Protein AF-A0A2U3QSE9-F1 (afdb_monomer_lite)

Foldseek 3Di:
DVVVVCVVCVPDDDPDPVSVVVVVVVVVVVVVVVVVVCVPPVPDPPCPVVVVLVVVLVCLVVDPDPDLQSQLLVQLSVLDDSVVSSCPVVQWDWDDDDQQDTDIDGNDDDDDDPVNVVSSVVSNCVRVHPSD

Organism: Orientia tsutsugamushi (NCBI:txid784)

Structure (mmCIF, N/CA/C/O backbone):
data_AF-A0A2U3QSE9-F1
#
_entry.id   AF-A0A2U3QSE9-F1
#
loop_
_atom_site.group_PDB
_atom_site.id
_atom_site.type_symbol
_atom_site.label_atom_id
_atom_site.label_alt_id
_atom_site.label_comp_id
_atom_site.label_asym_id
_atom_site.label_entity_id
_atom_site.label_seq_id
_atom_site.pdbx_PDB_ins_code
_atom_site.Cartn_x
_atom_site.Cartn_y
_atom_site.Cartn_z
_atom_site.occupancy
_atom_site.B_iso_or_equiv
_atom_site.auth_seq_id
_atom_site.auth_comp_id
_atom_site.auth_asym_id
_atom_site.auth_atom_id
_atom_site.pdbx_PDB_model_num
ATOM 1 N N . MET A 1 1 ? -18.417 9.066 35.211 1.00 53.28 1 MET A N 1
ATOM 2 C CA . MET A 1 1 ? -19.844 9.380 35.471 1.00 53.28 1 MET A CA 1
ATOM 3 C C . MET A 1 1 ? -20.127 9.673 36.953 1.00 53.28 1 MET A C 1
ATOM 5 O O . MET A 1 1 ? -21.064 10.411 37.217 1.00 53.28 1 MET A O 1
ATOM 9 N N . LEU A 1 2 ? -19.292 9.206 37.899 1.00 49.50 2 LEU A N 1
ATOM 10 C CA . LEU A 1 2 ? -19.394 9.523 39.336 1.00 49.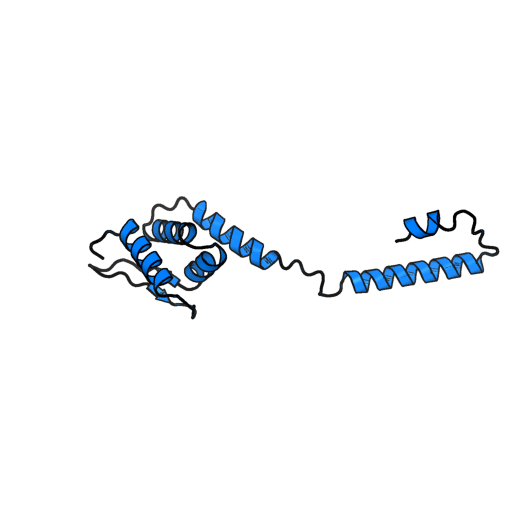50 2 LEU A CA 1
ATOM 11 C C . LEU A 1 2 ? -19.271 11.018 39.689 1.00 49.50 2 LEU A C 1
ATOM 13 O O . LEU A 1 2 ? -20.044 11.503 40.509 1.00 49.50 2 LEU A O 1
ATOM 17 N N . LEU A 1 3 ? -18.359 11.761 39.044 1.00 53.12 3 LEU A N 1
ATOM 18 C CA . LEU A 1 3 ? -18.144 13.187 39.350 1.00 53.12 3 LEU A CA 1
ATOM 19 C C . LEU A 1 3 ? -19.410 14.041 39.145 1.00 53.12 3 LEU A C 1
ATOM 21 O O . LEU A 1 3 ? -19.706 14.911 39.952 1.00 53.12 3 LEU A O 1
ATOM 25 N N . LYS A 1 4 ? -20.197 13.752 38.098 1.00 53.16 4 LYS A N 1
ATOM 26 C CA . LYS A 1 4 ? -21.400 14.534 37.757 1.00 53.16 4 LYS A CA 1
ATOM 27 C C . LYS A 1 4 ? -22.551 14.348 38.749 1.00 53.16 4 LYS A C 1
ATOM 29 O O . LYS A 1 4 ? -23.358 15.254 38.898 1.00 53.16 4 LYS A O 1
ATOM 34 N N . LEU A 1 5 ? -22.640 13.190 39.406 1.00 54.25 5 LEU A N 1
ATOM 35 C CA . LEU A 1 5 ? -23.699 12.911 40.382 1.00 54.25 5 LEU A CA 1
ATOM 36 C C . LEU A 1 5 ? -23.345 13.431 41.780 1.00 54.25 5 LEU A C 1
ATOM 38 O O . LEU A 1 5 ? -24.245 13.830 42.513 1.00 54.25 5 LEU A O 1
ATOM 42 N N . ALA A 1 6 ? -22.054 13.466 42.128 1.00 56.31 6 ALA A N 1
ATOM 43 C CA . ALA A 1 6 ? -21.580 14.040 43.386 1.00 56.31 6 ALA A CA 1
ATOM 44 C C . ALA A 1 6 ? -21.841 15.556 43.456 1.00 56.31 6 ALA A C 1
ATOM 46 O O . ALA A 1 6 ? -22.336 16.039 44.472 1.00 56.31 6 ALA A O 1
ATOM 47 N N . ASP A 1 7 ? -21.614 16.277 42.354 1.00 56.69 7 ASP A N 1
ATOM 48 C CA . ASP A 1 7 ? -21.943 17.706 42.258 1.00 56.69 7 ASP A CA 1
ATOM 49 C C . ASP A 1 7 ? -23.457 17.967 42.299 1.00 56.69 7 ASP A C 1
ATOM 51 O O . ASP A 1 7 ? -23.906 18.967 42.857 1.00 56.69 7 ASP A O 1
ATOM 55 N N . GLN A 1 8 ? -24.268 17.062 41.739 1.00 55.41 8 GLN A N 1
ATOM 56 C CA . GLN A 1 8 ? -25.724 17.227 41.653 1.00 55.41 8 GLN A CA 1
ATOM 57 C C . GLN A 1 8 ? -26.451 16.957 42.986 1.00 55.41 8 GLN A C 1
ATOM 59 O O . GLN A 1 8 ? -27.580 17.408 43.174 1.00 55.41 8 GLN A O 1
ATOM 64 N N . TYR A 1 9 ? -25.809 16.253 43.922 1.00 56.78 9 TYR A N 1
ATOM 65 C CA . TYR A 1 9 ? -26.389 15.846 45.204 1.00 56.78 9 TYR A CA 1
ATOM 66 C C . TYR A 1 9 ? -25.456 16.146 46.390 1.00 56.78 9 TYR A C 1
ATOM 68 O O . TYR A 1 9 ? -25.321 15.336 47.307 1.00 56.78 9 TYR A O 1
ATOM 76 N N . SER A 1 10 ? -24.847 17.334 46.410 1.00 57.03 10 SER A N 1
ATOM 77 C CA . SER A 1 10 ? -23.908 17.777 47.458 1.00 57.03 10 SER A CA 1
ATOM 78 C C . SER A 1 10 ? -24.465 17.734 48.894 1.00 57.03 10 SER A C 1
ATOM 80 O O . SER A 1 10 ? -23.694 17.630 49.844 1.00 57.03 10 SER A O 1
ATOM 82 N N . ASN A 1 11 ? -25.794 17.752 49.060 1.00 56.00 11 ASN A N 1
ATOM 83 C CA . ASN A 1 11 ? -26.491 17.738 50.355 1.00 56.00 11 ASN A CA 1
ATOM 84 C C . ASN A 1 11 ? -27.167 16.397 50.709 1.00 56.00 11 ASN A C 1
ATOM 86 O O . ASN A 1 11 ? -27.954 16.334 51.655 1.00 56.00 11 ASN A O 1
ATOM 90 N N . TYR A 1 12 ? -26.912 15.315 49.966 1.00 61.09 12 TYR A N 1
ATOM 91 C CA . TYR A 1 12 ? -27.511 14.014 50.277 1.00 61.09 12 TYR A CA 1
ATOM 92 C C . TYR A 1 12 ? -26.763 13.340 51.429 1.00 61.09 12 TYR A C 1
ATOM 94 O O . TYR A 1 12 ? -25.715 12.719 51.252 1.00 61.09 12 TYR A O 1
ATOM 102 N N . HIS A 1 13 ? -27.312 13.455 52.636 1.00 63.28 13 HIS A N 1
ATOM 103 C CA . HIS A 1 13 ? -26.802 12.727 53.787 1.00 63.28 13 HIS A CA 1
ATOM 104 C C . HIS A 1 13 ? -27.451 11.341 53.843 1.00 63.28 13 HIS A C 1
ATOM 106 O O . HIS A 1 13 ? -28.675 11.207 53.895 1.00 63.28 13 HIS A O 1
ATOM 112 N N . PHE A 1 14 ? -26.642 10.282 53.808 1.00 67.62 14 PHE A N 1
ATOM 113 C CA . PHE A 1 14 ? -27.155 8.927 53.976 1.00 67.62 14 PHE A CA 1
ATOM 114 C C . PHE A 1 14 ? -27.617 8.744 55.425 1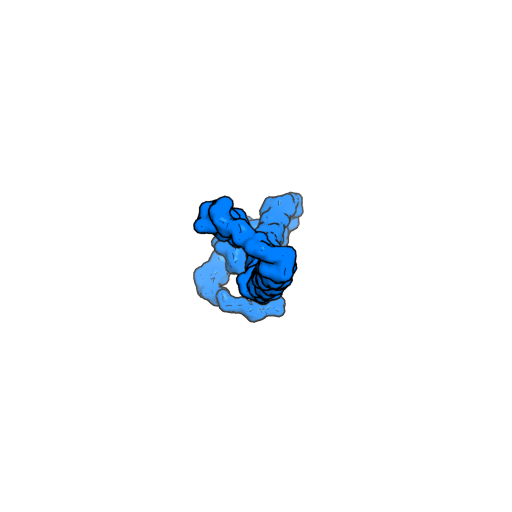.00 67.62 14 PHE A C 1
ATOM 116 O O . PHE A 1 14 ? -26.796 8.614 56.328 1.00 67.62 14 PHE A O 1
ATOM 123 N N . GLY A 1 15 ? -28.933 8.704 55.645 1.00 73.25 15 GLY A N 1
ATOM 124 C CA . GLY A 1 15 ? -29.520 8.632 56.991 1.00 73.25 15 GLY A CA 1
ATOM 125 C C . GLY A 1 15 ? -29.158 7.380 57.802 1.00 73.25 15 GLY A C 1
ATOM 126 O O . GLY A 1 15 ? -29.381 7.349 59.007 1.00 73.25 15 GLY A O 1
ATOM 127 N N . CYS A 1 16 ? -28.595 6.341 57.177 1.00 76.56 16 CYS A N 1
ATOM 128 C CA . CYS A 1 16 ? -28.087 5.164 57.877 1.00 76.56 16 CYS A CA 1
ATOM 129 C C . CYS A 1 16 ? -27.031 4.410 57.052 1.00 76.56 16 CYS A C 1
ATOM 131 O O . CYS A 1 16 ? -26.990 4.486 55.820 1.00 76.56 16 CYS A O 1
ATOM 133 N N . LYS A 1 17 ? -26.198 3.613 57.737 1.00 79.38 17 LYS A N 1
ATOM 134 C CA . LYS A 1 17 ? -25.118 2.804 57.139 1.00 79.38 17 LYS A CA 1
ATOM 135 C C . LYS A 1 17 ? -25.609 1.860 56.031 1.00 79.38 17 LYS A C 1
ATOM 137 O O . LYS A 1 17 ? -24.909 1.661 55.042 1.00 79.38 17 LYS A O 1
ATOM 142 N N . ALA A 1 18 ? -26.814 1.307 56.174 1.00 81.25 18 ALA A N 1
ATOM 143 C CA . ALA A 1 18 ? -27.412 0.422 55.174 1.00 81.25 18 ALA A CA 1
ATOM 144 C C . ALA A 1 18 ? -27.650 1.139 53.833 1.00 81.25 18 ALA A C 1
ATOM 146 O O . ALA A 1 18 ? -27.377 0.575 52.775 1.00 81.25 18 ALA A O 1
ATOM 147 N N . SER A 1 19 ? -28.082 2.401 53.872 1.00 73.50 19 SER A N 1
ATOM 148 C CA . SER A 1 19 ? -28.293 3.218 52.673 1.00 73.50 19 SER A CA 1
ATOM 149 C C . SER A 1 19 ? -26.983 3.526 51.951 1.00 73.50 19 SER A C 1
ATOM 151 O O . SER A 1 19 ? -26.948 3.473 50.723 1.00 73.50 19 SER A O 1
ATOM 153 N N . VAL A 1 20 ? -25.897 3.763 52.700 1.00 78.06 20 VAL A N 1
ATOM 154 C CA . VAL A 1 20 ? -24.553 3.941 52.124 1.00 78.06 20 VAL A CA 1
ATOM 155 C C . VAL A 1 20 ? -24.111 2.668 51.401 1.00 78.06 20 VAL A C 1
ATOM 157 O O . VAL A 1 20 ? -23.687 2.722 50.251 1.00 78.06 20 VAL A O 1
ATOM 160 N N . LEU A 1 21 ? -24.241 1.506 52.051 1.00 82.19 21 LEU A N 1
ATOM 161 C CA . LEU A 1 21 ? -23.837 0.221 51.472 1.00 82.19 21 LEU A CA 1
ATOM 162 C C . LEU A 1 21 ? -24.650 -0.130 50.221 1.00 82.19 21 LEU A C 1
ATOM 164 O O . LEU A 1 21 ? -24.078 -0.539 49.215 1.00 82.19 21 LEU A O 1
ATOM 168 N N . ASN A 1 22 ? -25.966 0.091 50.249 1.00 80.69 22 ASN A N 1
ATOM 169 C CA . ASN A 1 22 ? -26.835 -0.131 49.094 1.00 80.69 22 ASN A CA 1
ATOM 170 C C . ASN A 1 22 ? -26.480 0.803 47.925 1.00 80.69 22 ASN A C 1
ATOM 172 O O . ASN A 1 22 ? -26.477 0.387 46.768 1.00 80.69 22 ASN A O 1
ATOM 176 N N . TYR A 1 23 ? -26.146 2.062 48.217 1.00 81.62 23 TYR A N 1
ATOM 177 C CA . TYR A 1 23 ? -25.680 3.006 47.204 1.00 81.62 23 TYR A CA 1
ATOM 178 C C . TYR A 1 23 ? -24.343 2.576 46.595 1.00 81.62 23 TYR A C 1
ATOM 180 O O . TYR A 1 23 ? -24.232 2.513 45.372 1.00 81.62 23 TYR A O 1
ATOM 188 N N . MET A 1 24 ? -23.358 2.214 47.425 1.00 81.31 24 MET A N 1
ATOM 189 C CA . MET A 1 24 ? -22.057 1.732 46.951 1.00 81.31 24 MET A CA 1
ATOM 190 C C . MET A 1 24 ? -22.202 0.475 46.085 1.00 81.31 24 MET A C 1
ATOM 192 O O . MET A 1 24 ? -21.599 0.401 45.019 1.00 81.31 24 MET A O 1
ATOM 196 N N . ALA A 1 25 ? -23.061 -0.471 46.477 1.00 83.50 25 ALA A N 1
ATOM 197 C CA . ALA A 1 25 ? -23.344 -1.665 45.682 1.00 83.50 25 ALA A CA 1
ATOM 198 C C . ALA A 1 25 ? -23.963 -1.325 44.314 1.00 83.50 25 ALA A C 1
ATOM 200 O O . ALA A 1 25 ? -23.570 -1.892 43.295 1.00 83.50 25 ALA A O 1
ATOM 201 N N . LYS A 1 26 ? -24.896 -0.364 44.266 1.00 79.81 26 LYS A N 1
ATOM 202 C CA . LYS A 1 26 ? -25.507 0.106 43.012 1.00 79.81 26 LYS A CA 1
ATOM 203 C C . LYS A 1 26 ? -24.515 0.848 42.116 1.00 79.81 26 LYS A C 1
ATOM 205 O O . LYS A 1 26 ? -24.520 0.626 40.908 1.00 79.81 26 LYS A O 1
ATOM 210 N N . ALA A 1 27 ? -23.673 1.706 42.689 1.00 77.38 27 ALA A N 1
ATOM 211 C CA . ALA A 1 27 ? -22.630 2.415 41.955 1.00 77.38 27 ALA A CA 1
ATOM 212 C C . ALA A 1 27 ? -21.628 1.426 41.341 1.00 77.38 27 ALA A C 1
ATOM 214 O O . ALA A 1 27 ? -21.371 1.492 40.141 1.00 77.38 27 ALA A O 1
ATOM 215 N N . LEU A 1 28 ? -21.172 0.446 42.129 1.00 81.88 28 LEU A N 1
ATOM 216 C CA . LEU A 1 28 ? -20.272 -0.615 41.678 1.00 81.88 28 LEU A CA 1
ATOM 217 C C . LEU A 1 28 ? -20.886 -1.450 40.545 1.00 81.88 28 LEU A C 1
ATOM 219 O O . LEU A 1 28 ? -20.235 -1.691 39.533 1.00 81.88 28 LEU A O 1
ATOM 223 N N . ALA A 1 29 ? -22.153 -1.853 40.674 1.00 78.19 29 ALA A N 1
ATOM 224 C CA . ALA A 1 29 ? -22.850 -2.602 39.629 1.00 78.19 29 ALA A CA 1
ATOM 225 C C . ALA A 1 29 ? -23.002 -1.798 38.323 1.00 78.19 29 ALA A C 1
ATOM 227 O O . ALA A 1 29 ? -22.899 -2.363 37.233 1.00 78.19 29 ALA A O 1
ATOM 228 N N . ASN A 1 30 ? -23.227 -0.482 38.417 1.00 73.62 30 ASN A N 1
ATOM 229 C CA . ASN A 1 30 ? -23.280 0.402 37.252 1.00 73.62 30 ASN A CA 1
ATO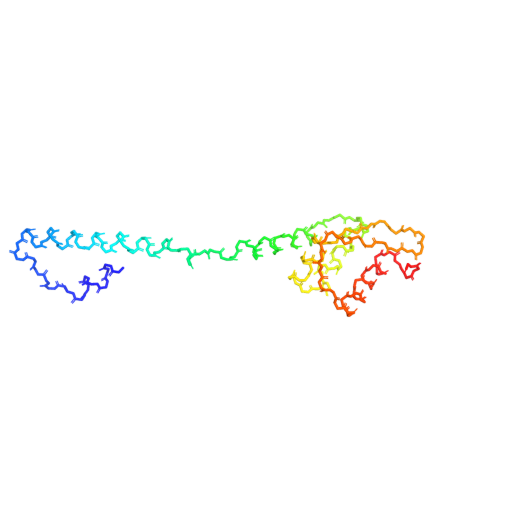M 230 C C . ASN A 1 30 ? -21.911 0.566 36.584 1.00 73.62 30 ASN A C 1
ATOM 232 O O . ASN A 1 30 ? -21.835 0.601 35.359 1.00 73.62 30 ASN A O 1
ATOM 236 N N . GLU A 1 31 ? -20.834 0.659 37.359 1.00 69.38 31 GLU A N 1
ATOM 237 C CA . GLU A 1 31 ? -19.477 0.694 36.812 1.00 69.38 31 GLU A CA 1
ATOM 238 C C . GLU A 1 31 ? -19.124 -0.609 36.094 1.00 69.38 31 GLU A C 1
ATOM 240 O O . GLU A 1 31 ? -18.660 -0.551 34.957 1.00 69.38 31 GLU A O 1
ATOM 245 N N . LEU A 1 32 ? -19.443 -1.766 36.687 1.00 68.69 32 LEU A N 1
ATOM 246 C CA . LEU A 1 32 ? -19.229 -3.078 36.065 1.00 68.69 32 LEU A CA 1
ATOM 247 C C . LEU A 1 32 ? -20.000 -3.220 34.739 1.00 68.69 32 LEU A C 1
ATOM 249 O O . LEU A 1 32 ? -19.440 -3.609 33.715 1.00 68.69 32 LEU A O 1
ATOM 253 N N . ARG A 1 33 ? -21.274 -2.809 34.709 1.00 61.81 33 ARG A N 1
ATOM 254 C CA . ARG A 1 33 ? -22.068 -2.784 33.468 1.00 61.81 33 ARG A CA 1
ATOM 255 C C . ARG A 1 33 ? -21.489 -1.848 32.409 1.00 61.81 33 ARG A C 1
ATOM 257 O O . ARG A 1 33 ? -21.502 -2.179 31.226 1.00 61.81 33 ARG A O 1
ATOM 264 N N . ASN A 1 34 ? -20.957 -0.698 32.820 1.00 58.88 34 ASN A N 1
ATOM 265 C CA . ASN A 1 34 ? -20.295 0.223 31.901 1.00 58.88 34 ASN A CA 1
ATOM 266 C C . ASN A 1 34 ? -18.968 -0.344 31.376 1.00 58.88 34 ASN A C 1
ATOM 268 O O . ASN A 1 34 ? -18.607 -0.023 30.248 1.00 58.88 34 ASN A O 1
ATOM 272 N N . THR A 1 35 ? -18.260 -1.196 32.131 1.00 56.91 35 THR A N 1
ATOM 273 C CA . THR A 1 35 ? -17.075 -1.895 31.609 1.00 56.91 35 THR A CA 1
ATOM 274 C C . THR A 1 35 ? -17.437 -2.912 30.529 1.00 56.91 35 THR A C 1
ATOM 276 O O . THR A 1 35 ? -16.781 -2.925 29.492 1.00 56.91 35 THR A O 1
ATOM 279 N N . ASP A 1 36 ? -18.528 -3.668 30.685 1.00 58.03 36 ASP A N 1
ATOM 280 C CA . ASP A 1 36 ? -19.005 -4.591 29.642 1.00 58.03 36 ASP A CA 1
ATOM 281 C C . ASP A 1 36 ? -19.493 -3.842 28.391 1.00 58.03 36 ASP A C 1
ATOM 283 O O . ASP A 1 36 ? -19.264 -4.272 27.261 1.00 58.03 36 ASP A O 1
ATOM 287 N N . GLN A 1 37 ? -20.118 -2.674 28.576 1.00 57.06 37 GLN A N 1
ATOM 288 C CA . GLN A 1 37 ? -20.565 -1.814 27.479 1.00 57.06 37 GLN A CA 1
ATOM 289 C C . GLN A 1 37 ? -19.398 -1.102 26.769 1.00 57.06 37 GLN A C 1
ATOM 291 O O . GLN A 1 37 ? -19.400 -1.003 25.540 1.00 57.06 37 GLN A O 1
ATOM 296 N N . ALA A 1 38 ? -18.380 -0.643 27.504 1.00 50.97 38 ALA A N 1
ATOM 297 C CA . ALA A 1 38 ? -17.156 -0.072 26.933 1.00 50.97 38 ALA A CA 1
ATOM 298 C C . ALA A 1 38 ? -16.312 -1.127 26.198 1.00 50.97 38 ALA A C 1
ATOM 300 O O . ALA A 1 38 ? -15.632 -0.799 25.228 1.00 50.97 38 ALA A O 1
ATOM 301 N N . ASN A 1 39 ? -16.402 -2.387 26.631 1.00 52.53 39 ASN A N 1
ATOM 302 C CA . ASN A 1 39 ? -15.767 -3.542 26.003 1.00 52.53 39 ASN A CA 1
ATOM 303 C C . ASN A 1 39 ? -16.649 -4.201 24.923 1.00 52.53 39 ASN A C 1
ATOM 305 O O . ASN A 1 39 ? -16.313 -5.268 24.404 1.00 52.53 39 ASN A O 1
ATOM 309 N N . SER A 1 40 ? -17.785 -3.586 24.565 1.00 60.09 40 SER A N 1
ATOM 310 C CA . SER A 1 40 ? -18.571 -4.036 23.419 1.00 60.09 40 SER A CA 1
ATOM 311 C C . SER A 1 40 ? -17.716 -3.914 22.156 1.00 60.09 40 SER A C 1
ATOM 313 O O . SER A 1 40 ? -16.985 -2.939 21.971 1.00 60.09 40 SER A O 1
ATOM 315 N N . GLY A 1 41 ? -17.789 -4.908 21.265 1.00 56.34 41 GLY A N 1
ATOM 316 C CA . GLY A 1 41 ? -16.953 -5.007 20.056 1.00 56.34 41 GLY A CA 1
ATOM 317 C C . GLY A 1 41 ? -17.068 -3.843 19.056 1.00 56.34 41 GLY A C 1
ATOM 318 O O . GLY A 1 41 ? -16.473 -3.916 17.985 1.00 56.34 41 GLY A O 1
ATOM 319 N N . ASN A 1 42 ? -17.813 -2.793 19.408 1.00 56.72 42 ASN A N 1
ATOM 320 C CA . ASN A 1 42 ? -18.005 -1.548 18.679 1.00 56.72 42 ASN A CA 1
ATOM 321 C C . ASN A 1 42 ? -16.929 -0.481 18.986 1.00 56.72 42 ASN A C 1
ATOM 323 O O . ASN A 1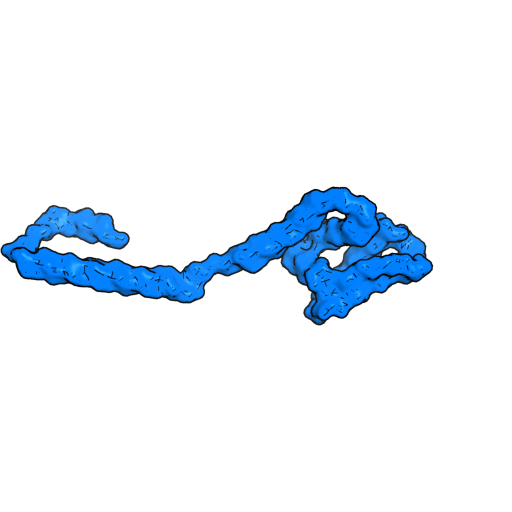 42 ? -16.866 0.530 18.297 1.00 56.72 42 ASN A O 1
ATOM 327 N N . CYS A 1 43 ? -16.065 -0.703 19.987 1.00 53.12 43 CYS A N 1
ATOM 328 C CA . CYS A 1 43 ? -14.860 0.098 20.251 1.00 53.12 43 CYS A CA 1
ATOM 329 C C . CYS A 1 43 ? -13.603 -0.561 19.656 1.00 53.12 43 CYS A C 1
ATOM 331 O O . CYS A 1 43 ? -12.529 -0.549 20.260 1.00 53.12 43 CYS A O 1
ATOM 333 N N . ARG A 1 44 ? -13.720 -1.212 18.495 1.00 54.25 44 ARG A N 1
ATOM 334 C CA . ARG A 1 44 ? -12.541 -1.707 17.786 1.00 54.25 44 ARG A CA 1
ATOM 335 C C . ARG A 1 44 ? -11.836 -0.521 17.146 1.00 54.25 44 ARG A C 1
ATOM 337 O O . ARG A 1 44 ? -12.448 0.285 16.456 1.00 54.25 44 ARG A O 1
ATOM 344 N N . PHE A 1 45 ? -10.531 -0.409 17.373 1.00 51.88 45 PHE A N 1
ATOM 345 C CA . PHE A 1 45 ? -9.699 0.480 16.577 1.00 51.88 45 PHE A CA 1
ATOM 346 C C . PHE A 1 45 ? -9.669 -0.062 15.142 1.00 51.88 45 PHE A C 1
ATOM 348 O O . PHE A 1 45 ? -8.761 -0.803 14.769 1.00 51.88 45 PHE A O 1
ATOM 355 N N . ASP A 1 46 ? -10.631 0.347 14.314 1.00 56.19 46 ASP A N 1
ATOM 356 C CA . ASP A 1 46 ? -10.651 0.085 12.864 1.00 56.19 46 ASP A CA 1
ATOM 357 C C . ASP A 1 46 ? -9.410 0.665 12.148 1.00 56.19 46 ASP A C 1
ATOM 359 O O . ASP A 1 46 ? -9.162 0.438 10.965 1.00 56.19 46 ASP A O 1
ATOM 363 N N . ASN A 1 47 ? -8.565 1.391 12.886 1.00 57.28 47 ASN A N 1
ATOM 364 C CA . ASN A 1 47 ? -7.321 1.966 12.410 1.00 57.28 47 ASN A CA 1
ATOM 365 C C . ASN A 1 47 ? -6.163 0.962 12.274 1.00 57.28 47 ASN A C 1
ATOM 367 O O . ASN A 1 47 ? -5.137 1.320 11.712 1.00 57.28 47 ASN A O 1
ATOM 371 N N . VAL A 1 48 ? -6.256 -0.282 12.758 1.00 61.31 48 VAL A N 1
ATOM 372 C CA . VAL A 1 48 ? -5.117 -1.215 12.608 1.00 61.31 48 VAL A CA 1
ATOM 373 C C . VAL A 1 48 ? -4.862 -1.523 11.131 1.00 61.31 48 VAL A C 1
ATOM 375 O O . VAL A 1 48 ? -3.725 -1.448 10.672 1.00 61.31 48 VAL A O 1
ATOM 378 N N . GLU A 1 49 ? -5.909 -1.801 10.353 1.00 63.56 49 GLU A N 1
ATOM 379 C CA . GLU A 1 49 ? -5.751 -2.117 8.931 1.00 63.56 49 GLU A CA 1
ATOM 380 C C . GLU A 1 49 ? -5.317 -0.890 8.117 1.00 63.56 49 GLU A C 1
ATOM 382 O O . GLU A 1 49 ? -4.434 -0.990 7.266 1.00 63.56 49 GLU A O 1
ATOM 387 N N . LYS A 1 50 ? -5.887 0.285 8.415 1.00 67.12 50 LYS A N 1
ATOM 388 C CA . LYS A 1 50 ? -5.508 1.553 7.778 1.00 67.12 50 LYS A CA 1
ATOM 389 C C . LYS A 1 50 ? -4.065 1.948 8.113 1.00 67.12 50 LYS A C 1
ATOM 391 O O . LYS A 1 50 ? -3.286 2.213 7.202 1.00 67.12 50 LYS A O 1
ATOM 396 N N . SER A 1 51 ? -3.677 1.872 9.386 1.00 70.62 51 SER A N 1
ATOM 397 C CA . SER A 1 51 ? -2.304 2.120 9.836 1.00 70.62 51 SER A CA 1
ATOM 398 C C . SER A 1 51 ? -1.308 1.141 9.210 1.00 70.62 51 SER A C 1
ATOM 400 O O . SER A 1 51 ? -0.204 1.535 8.844 1.00 70.62 51 SER A O 1
ATOM 402 N N . ASN A 1 52 ? -1.686 -0.126 9.024 1.00 74.31 52 ASN A N 1
ATOM 403 C CA . ASN A 1 52 ? -0.824 -1.108 8.364 1.00 74.31 52 ASN A CA 1
ATOM 404 C C . ASN A 1 52 ? -0.638 -0.811 6.867 1.00 74.31 52 ASN A C 1
ATOM 406 O O . ASN A 1 52 ? 0.470 -0.974 6.356 1.00 74.31 52 ASN A O 1
ATOM 410 N N . LYS A 1 53 ? -1.687 -0.344 6.173 1.00 80.25 53 LYS A N 1
ATOM 411 C CA . LYS A 1 53 ? -1.603 0.099 4.768 1.00 80.25 53 LYS A CA 1
ATOM 412 C C . LYS A 1 53 ? -0.659 1.291 4.621 1.00 80.25 53 LYS A C 1
ATOM 414 O O . LYS A 1 53 ? 0.246 1.249 3.794 1.00 80.25 53 LYS A O 1
ATOM 419 N N . GLU A 1 54 ? -0.826 2.307 5.465 1.00 79.62 54 GLU A N 1
ATOM 420 C CA . GLU A 1 54 ? 0.025 3.504 5.474 1.00 79.62 54 GLU A CA 1
ATOM 421 C C . GLU A 1 54 ? 1.488 3.155 5.785 1.00 79.62 54 GLU A C 1
ATOM 423 O O . GLU A 1 54 ? 2.390 3.582 5.068 1.00 79.62 54 GLU A O 1
ATOM 428 N N . LYS A 1 55 ? 1.738 2.293 6.783 1.00 83.44 55 LYS A N 1
ATOM 429 C CA . LYS A 1 55 ? 3.092 1.814 7.108 1.00 83.44 55 LYS A CA 1
ATOM 430 C C . LYS A 1 55 ? 3.753 1.074 5.947 1.00 83.44 55 LYS A C 1
ATOM 432 O O . LYS A 1 55 ? 4.948 1.248 5.732 1.00 83.44 55 LYS A O 1
ATOM 437 N N . TYR A 1 56 ? 3.007 0.249 5.213 1.00 83.00 56 TYR A N 1
ATOM 438 C CA . TYR A 1 56 ? 3.543 -0.485 4.066 1.00 83.00 56 TYR A CA 1
ATOM 439 C C . TYR A 1 56 ? 3.973 0.458 2.935 1.00 83.00 56 TYR A C 1
ATOM 441 O O . TYR A 1 56 ? 5.064 0.306 2.390 1.00 83.00 56 TYR A O 1
ATOM 449 N N . LEU A 1 57 ? 3.151 1.458 2.610 1.00 83.75 57 LEU A N 1
ATOM 450 C CA . LEU A 1 57 ? 3.489 2.440 1.575 1.00 83.75 57 LEU A CA 1
ATOM 451 C C . LEU A 1 57 ? 4.671 3.319 1.992 1.00 83.75 57 LEU A C 1
ATOM 453 O O . LEU A 1 57 ? 5.600 3.490 1.208 1.00 83.75 57 LEU A O 1
ATOM 457 N N . ALA A 1 58 ? 4.702 3.764 3.249 1.00 83.00 58 ALA A N 1
ATOM 458 C CA . ALA A 1 58 ? 5.824 4.529 3.786 1.00 83.00 58 ALA A CA 1
ATOM 459 C C . ALA A 1 58 ? 7.140 3.730 3.762 1.00 83.00 58 ALA A C 1
ATOM 461 O O . ALA A 1 58 ? 8.205 4.287 3.505 1.00 83.00 58 ALA A O 1
ATOM 462 N N . GLN A 1 59 ? 7.094 2.413 3.993 1.00 83.31 59 GLN A N 1
ATOM 463 C CA . GLN A 1 59 ? 8.274 1.551 3.857 1.00 83.31 59 GLN A CA 1
ATOM 464 C C . GLN A 1 59 ? 8.777 1.488 2.419 1.00 83.31 59 GLN A C 1
ATOM 466 O O . GLN A 1 59 ? 9.988 1.479 2.212 1.00 83.31 59 GLN A O 1
ATOM 471 N N . ILE A 1 60 ? 7.872 1.459 1.437 1.00 80.00 60 ILE A N 1
ATOM 472 C CA . ILE A 1 60 ? 8.256 1.524 0.027 1.00 80.00 60 ILE A CA 1
ATOM 473 C C . ILE A 1 60 ? 8.930 2.865 -0.236 1.00 80.00 60 ILE A C 1
ATOM 475 O O . ILE A 1 60 ? 10.086 2.839 -0.635 1.00 80.00 60 ILE A O 1
ATOM 479 N N . GLU A 1 61 ? 8.299 3.989 0.119 1.00 75.50 61 GLU A N 1
ATOM 480 C CA . GLU A 1 61 ? 8.853 5.351 -0.014 1.00 75.50 61 GLU A CA 1
ATOM 481 C C . GLU A 1 61 ? 10.213 5.544 0.684 1.00 75.50 61 GLU A C 1
ATOM 483 O O . GLU A 1 61 ? 11.082 6.265 0.199 1.00 75.50 61 GLU A O 1
ATOM 488 N N . THR A 1 62 ? 10.435 4.859 1.806 1.00 75.12 62 THR A N 1
ATOM 489 C CA . THR A 1 62 ? 11.698 4.929 2.561 1.00 75.12 62 THR A CA 1
ATOM 490 C C . THR A 1 62 ? 12.751 3.948 2.028 1.00 75.12 62 THR A C 1
ATOM 492 O O . THR A 1 62 ? 13.941 4.082 2.318 1.00 75.12 62 THR A O 1
ATOM 495 N N . SER A 1 63 ? 12.351 2.937 1.251 1.00 72.19 63 SER A N 1
ATOM 496 C CA . SER A 1 63 ? 13.275 1.919 0.756 1.00 72.19 63 SER A CA 1
ATOM 497 C C . SER A 1 63 ? 14.223 2.504 -0.298 1.00 72.19 63 SER A C 1
ATOM 499 O O . SER A 1 63 ? 13.846 2.802 -1.431 1.00 72.19 63 SER A O 1
ATOM 501 N N . ALA A 1 64 ? 15.499 2.632 0.071 1.00 65.00 64 ALA A N 1
ATOM 502 C CA . ALA A 1 64 ? 16.576 3.154 -0.775 1.00 65.00 64 ALA A CA 1
ATOM 503 C C . ALA A 1 64 ? 17.143 2.108 -1.760 1.00 65.00 64 ALA A C 1
ATOM 505 O O . ALA A 1 64 ? 18.314 2.151 -2.137 1.00 65.00 64 ALA A O 1
ATOM 506 N N . ASN A 1 65 ? 16.332 1.128 -2.166 1.00 71.25 65 ASN A N 1
ATOM 507 C CA . ASN A 1 65 ? 16.759 0.103 -3.110 1.00 71.25 65 ASN A CA 1
ATOM 508 C C . ASN A 1 65 ? 16.713 0.663 -4.537 1.00 71.25 65 ASN A C 1
ATOM 510 O O . ASN A 1 65 ? 15.645 1.009 -5.039 1.00 71.25 65 ASN A O 1
ATOM 514 N N . LEU A 1 66 ? 17.865 0.686 -5.212 1.00 75.38 66 LEU A N 1
ATOM 515 C CA . LEU A 1 66 ? 18.026 1.199 -6.582 1.00 75.38 66 LEU A CA 1
ATOM 516 C C . LEU A 1 66 ? 17.616 0.198 -7.680 1.00 75.38 66 LEU A C 1
ATOM 518 O O . LEU A 1 66 ? 17.847 0.445 -8.861 1.00 75.38 66 LEU A O 1
ATOM 522 N N . SER A 1 67 ? 17.025 -0.944 -7.317 1.00 85.12 67 SER A N 1
ATOM 523 C CA . SER A 1 67 ? 16.517 -1.907 -8.302 1.00 85.12 67 SER A CA 1
ATOM 524 C C . SER A 1 67 ? 15.396 -1.284 -9.137 1.00 85.12 67 SER A C 1
ATOM 526 O O . SER A 1 67 ? 14.535 -0.592 -8.593 1.00 85.12 67 SER A O 1
ATOM 528 N N . LYS A 1 68 ? 15.341 -1.597 -10.437 1.00 84.06 68 LYS A N 1
ATOM 529 C CA . LYS A 1 68 ? 14.237 -1.180 -11.320 1.00 84.06 68 LYS A CA 1
ATOM 530 C C . LYS A 1 68 ? 12.871 -1.626 -10.786 1.00 84.06 68 LYS A C 1
ATOM 532 O O . LYS A 1 68 ? 11.904 -0.881 -10.857 1.00 84.06 68 LYS A O 1
ATOM 537 N N . GLU A 1 69 ? 12.796 -2.798 -10.157 1.00 84.81 69 GLU A N 1
ATOM 538 C CA . GLU A 1 69 ? 11.552 -3.267 -9.533 1.00 84.81 69 GLU A CA 1
ATOM 539 C C . GLU A 1 69 ? 11.130 -2.362 -8.361 1.00 84.81 69 GLU A C 1
ATOM 541 O O . GLU A 1 69 ? 9.954 -2.046 -8.198 1.00 84.81 69 GLU A O 1
ATOM 546 N N . SER A 1 70 ? 12.097 -1.906 -7.559 1.00 84.62 70 SER A N 1
ATOM 547 C CA . SER A 1 70 ? 11.862 -0.972 -6.452 1.00 84.62 70 SER A CA 1
ATOM 548 C C . SER A 1 70 ? 11.410 0.394 -6.972 1.00 84.62 70 SER A C 1
ATOM 550 O O . SER A 1 70 ? 10.411 0.934 -6.504 1.00 84.62 70 SER A O 1
ATOM 552 N N . GLN A 1 71 ? 12.076 0.912 -8.008 1.00 87.50 71 GLN A N 1
ATOM 553 C CA . GLN A 1 71 ? 11.699 2.163 -8.675 1.00 87.50 71 GLN A CA 1
ATOM 554 C C . GLN A 1 71 ? 10.277 2.104 -9.247 1.00 87.50 71 GLN A C 1
ATOM 556 O O . GLN A 1 71 ? 9.514 3.057 -9.099 1.00 87.50 71 GLN A O 1
ATOM 561 N N . LEU A 1 72 ? 9.882 0.971 -9.835 1.00 88.81 72 LEU A N 1
ATOM 562 C CA . LEU A 1 72 ? 8.516 0.765 -10.313 1.00 88.81 72 LEU A CA 1
ATOM 563 C C . LEU A 1 72 ? 7.503 0.762 -9.163 1.00 88.81 72 LEU A C 1
ATOM 565 O O . LEU A 1 72 ? 6.470 1.423 -9.258 1.00 88.81 72 LEU A O 1
ATOM 569 N N . LYS A 1 73 ? 7.800 0.068 -8.057 1.00 89.56 73 LYS A N 1
ATOM 570 C CA . LYS A 1 73 ? 6.930 0.061 -6.868 1.00 89.56 73 LYS A CA 1
ATOM 571 C C . LYS A 1 73 ? 6.747 1.463 -6.289 1.00 89.56 73 LYS A C 1
ATOM 573 O O . LYS A 1 73 ? 5.619 1.836 -5.981 1.00 89.56 73 LYS A O 1
ATOM 578 N N . HIS A 1 74 ? 7.819 2.251 -6.219 1.00 88.81 74 HIS A N 1
ATOM 579 C CA . HIS A 1 74 ? 7.781 3.668 -5.843 1.00 88.81 74 HIS A CA 1
ATOM 580 C C . HIS A 1 74 ? 6.901 4.497 -6.773 1.00 88.81 74 HIS A C 1
ATOM 582 O O . HIS A 1 74 ? 6.039 5.245 -6.318 1.00 88.81 74 HIS A O 1
ATOM 588 N N . LYS A 1 75 ? 7.072 4.335 -8.089 1.00 89.38 75 LYS A N 1
ATOM 589 C CA . LYS A 1 75 ? 6.280 5.071 -9.079 1.00 89.38 75 LYS A CA 1
ATOM 590 C C . LYS A 1 75 ? 4.792 4.746 -8.953 1.00 89.38 75 LYS A C 1
ATOM 592 O O . LYS A 1 75 ? 3.966 5.654 -9.010 1.00 89.38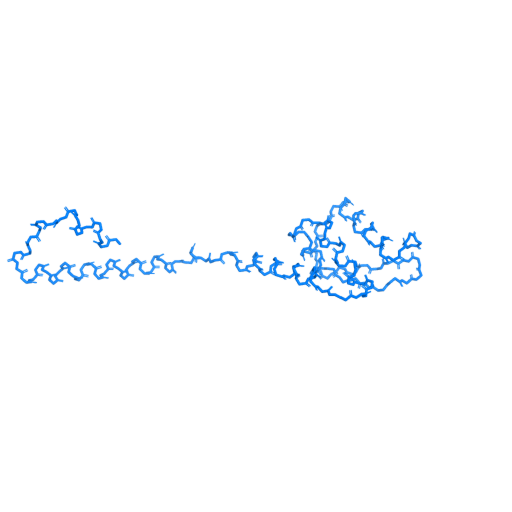 75 LYS A O 1
ATOM 597 N N . ILE A 1 76 ? 4.447 3.477 -8.737 1.00 89.00 76 ILE A N 1
ATOM 598 C CA . ILE A 1 76 ? 3.064 3.042 -8.503 1.00 89.00 76 ILE A CA 1
ATOM 599 C C . ILE A 1 76 ? 2.537 3.598 -7.174 1.00 89.00 76 ILE A C 1
ATOM 601 O O . ILE A 1 76 ? 1.422 4.105 -7.146 1.00 89.00 76 ILE A O 1
ATOM 605 N N . ALA A 1 77 ? 3.328 3.577 -6.099 1.00 88.62 77 ALA A N 1
ATOM 606 C CA . ALA A 1 77 ? 2.924 4.169 -4.824 1.00 88.62 77 ALA A CA 1
ATOM 607 C C . ALA A 1 77 ? 2.600 5.670 -4.954 1.00 88.62 77 ALA A C 1
ATOM 609 O O . ALA A 1 77 ? 1.593 6.112 -4.413 1.00 88.62 77 ALA A O 1
ATOM 610 N N . GLY A 1 78 ? 3.387 6.423 -5.732 1.00 86.25 78 GLY A N 1
ATOM 611 C CA . GLY A 1 78 ? 3.164 7.857 -5.953 1.00 86.25 78 GLY A CA 1
ATOM 612 C C . GLY A 1 78 ? 2.111 8.216 -7.012 1.00 86.25 78 GLY A C 1
ATOM 613 O O . GLY A 1 78 ? 1.595 9.329 -7.001 1.00 86.25 78 GLY A O 1
ATOM 614 N N . SER A 1 79 ? 1.784 7.310 -7.941 1.00 87.00 79 SER A N 1
ATOM 615 C CA . SER A 1 79 ? 0.847 7.596 -9.051 1.00 87.00 79 SER A CA 1
ATOM 616 C C . SER A 1 79 ? -0.611 7.237 -8.742 1.00 87.00 79 SER A C 1
ATOM 618 O O . SER A 1 79 ? -1.515 7.601 -9.500 1.00 87.00 79 SER A O 1
ATOM 620 N N . PHE A 1 80 ? -0.845 6.496 -7.660 1.00 87.81 80 PHE A N 1
ATOM 621 C CA . PHE A 1 80 ? -2.154 5.986 -7.264 1.00 87.81 80 PHE A CA 1
ATOM 622 C C . PHE A 1 80 ? -2.527 6.462 -5.861 1.00 87.81 80 PHE A C 1
ATOM 624 O O . PHE A 1 80 ? -1.666 6.714 -5.026 1.00 87.81 80 PHE A O 1
ATOM 631 N N . GLU A 1 81 ? -3.828 6.532 -5.574 1.00 88.25 81 GLU A N 1
ATOM 632 C CA . GLU A 1 81 ? -4.288 6.740 -4.200 1.00 88.25 81 GLU A CA 1
ATOM 633 C C . GLU A 1 81 ? -3.814 5.603 -3.292 1.00 88.25 81 GLU A C 1
ATOM 635 O O . GLU A 1 81 ? -3.818 4.443 -3.705 1.00 88.25 81 GLU A O 1
ATOM 640 N N . ALA A 1 82 ? -3.484 5.909 -2.035 1.00 85.12 82 ALA A N 1
ATOM 641 C CA . ALA A 1 82 ? -2.891 4.960 -1.090 1.00 85.12 82 ALA A CA 1
ATOM 642 C C . ALA A 1 82 ? -3.637 3.611 -1.013 1.00 85.12 82 ALA A C 1
ATOM 644 O O . ALA A 1 82 ? -3.025 2.542 -1.034 1.00 85.12 82 ALA A O 1
ATOM 645 N N . ALA A 1 83 ? -4.973 3.634 -0.986 1.00 84.50 83 ALA A N 1
ATOM 646 C CA . ALA A 1 83 ? -5.770 2.409 -0.952 1.00 84.50 83 ALA A CA 1
ATOM 647 C C . ALA A 1 83 ? -5.589 1.552 -2.220 1.00 84.50 83 ALA A C 1
ATOM 649 O O . ALA A 1 83 ? -5.455 0.330 -2.125 1.00 84.50 83 ALA A O 1
ATOM 650 N N . MET A 1 84 ? -5.544 2.190 -3.392 1.00 86.81 84 MET A N 1
ATOM 651 C CA . MET A 1 84 ? -5.377 1.522 -4.681 1.00 86.81 84 MET A CA 1
ATOM 652 C C . MET A 1 84 ? -3.931 1.070 -4.900 1.00 86.81 84 MET A C 1
ATOM 654 O O . MET A 1 84 ? -3.696 -0.072 -5.288 1.00 86.81 84 MET A O 1
ATOM 658 N N . ALA A 1 85 ? -2.957 1.916 -4.560 1.00 88.94 85 ALA A N 1
ATOM 659 C CA . ALA A 1 85 ? -1.538 1.583 -4.579 1.00 88.94 85 ALA A CA 1
ATOM 660 C C . ALA A 1 85 ? -1.257 0.331 -3.741 1.00 88.94 85 ALA A C 1
ATOM 662 O O . ALA A 1 85 ? -0.643 -0.618 -4.226 1.00 88.94 85 ALA A O 1
ATOM 663 N N . TYR A 1 86 ? -1.773 0.286 -2.508 1.00 88.25 86 TYR A N 1
ATOM 664 C CA . TYR A 1 86 ? -1.642 -0.877 -1.637 1.00 88.25 86 TYR A CA 1
ATOM 665 C C . TYR A 1 86 ? -2.244 -2.135 -2.271 1.00 88.25 86 TYR A C 1
ATOM 667 O O . TYR A 1 86 ? -1.606 -3.189 -2.279 1.00 88.25 86 TYR A O 1
ATOM 675 N N . GLN A 1 87 ? -3.452 -2.042 -2.836 1.00 89.00 87 GLN A N 1
ATOM 676 C CA . GLN A 1 87 ? -4.082 -3.181 -3.503 1.00 89.00 87 GLN A CA 1
ATOM 677 C C . GLN A 1 87 ? -3.259 -3.671 -4.696 1.00 89.00 87 GLN A C 1
ATOM 679 O O . GLN A 1 87 ? -3.024 -4.872 -4.795 1.00 89.00 87 GLN A O 1
ATOM 684 N N . ILE A 1 88 ? -2.764 -2.776 -5.552 1.00 89.06 88 ILE A N 1
ATOM 685 C CA . ILE A 1 88 ? -1.936 -3.127 -6.713 1.00 89.06 88 ILE A CA 1
ATOM 686 C C . ILE A 1 88 ? -0.626 -3.778 -6.259 1.00 89.06 88 ILE A C 1
ATOM 688 O O . ILE A 1 88 ? -0.295 -4.872 -6.703 1.00 89.06 88 ILE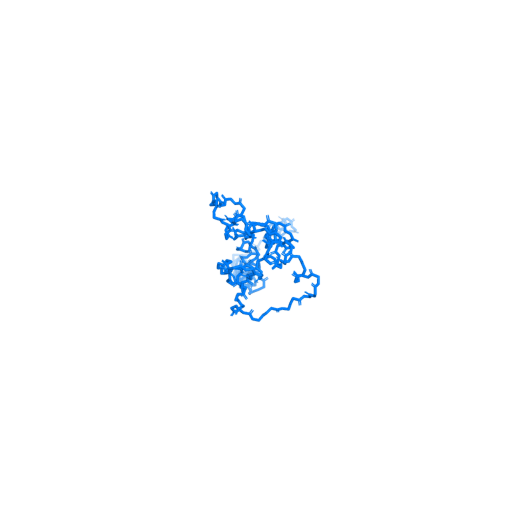 A O 1
ATOM 692 N N . LEU A 1 89 ? 0.102 -3.153 -5.333 1.00 88.88 89 LEU A N 1
ATOM 693 C CA . LEU A 1 89 ? 1.416 -3.620 -4.878 1.00 88.88 89 LEU A CA 1
ATOM 694 C C . LEU A 1 89 ? 1.350 -4.956 -4.128 1.00 88.88 89 LEU A C 1
ATOM 696 O O . LEU A 1 89 ? 2.288 -5.746 -4.197 1.00 88.88 89 LEU A O 1
ATOM 700 N N . THR A 1 90 ? 0.242 -5.232 -3.436 1.00 88.62 90 THR A N 1
ATOM 701 C CA . THR A 1 90 ? 0.033 -6.504 -2.722 1.00 88.62 90 THR A CA 1
ATOM 702 C C . THR A 1 90 ? -0.619 -7.591 -3.575 1.00 88.62 90 THR A C 1
ATOM 704 O O . THR A 1 90 ? -0.563 -8.769 -3.212 1.00 88.62 90 THR A O 1
ATOM 707 N N . SER A 1 91 ? -1.245 -7.218 -4.693 1.00 88.56 91 SER A N 1
ATOM 708 C CA . SER A 1 91 ? -1.948 -8.145 -5.589 1.00 88.56 91 SER A CA 1
ATOM 709 C C . SER A 1 91 ? -1.182 -8.436 -6.872 1.00 88.56 91 SER A C 1
ATOM 711 O O . SER A 1 91 ? -1.535 -9.387 -7.563 1.00 88.56 91 SER A O 1
ATOM 713 N N . CYS A 1 92 ? -0.137 -7.674 -7.188 1.00 87.44 92 CYS A N 1
ATOM 714 C CA . CYS A 1 92 ? 0.685 -7.848 -8.378 1.00 87.44 92 CYS A CA 1
ATOM 715 C C . CYS A 1 92 ? 2.117 -8.239 -8.009 1.00 87.44 92 CYS A C 1
ATOM 717 O O . CYS A 1 92 ? 2.724 -7.690 -7.093 1.00 87.44 92 CYS A O 1
ATOM 719 N N . SER A 1 93 ? 2.683 -9.161 -8.781 1.00 85.25 93 SER A N 1
ATOM 720 C CA . SER A 1 93 ? 4.115 -9.433 -8.809 1.00 85.25 93 SER A CA 1
ATOM 721 C C . SER A 1 93 ? 4.692 -8.864 -10.101 1.00 85.25 93 SER A C 1
ATOM 723 O O . SER A 1 93 ? 4.231 -9.183 -11.202 1.00 85.25 93 SER A O 1
ATOM 725 N N . PHE A 1 94 ? 5.682 -7.990 -9.947 1.00 84.88 94 PHE A N 1
ATOM 726 C CA . PHE A 1 94 ? 6.380 -7.337 -11.045 1.00 84.88 94 PHE A CA 1
ATOM 727 C C . PHE A 1 94 ? 7.581 -8.196 -11.430 1.00 84.88 94 PHE A C 1
ATOM 729 O O . PHE A 1 94 ? 8.485 -8.399 -10.624 1.00 84.88 94 PHE A O 1
ATOM 736 N N . GLY A 1 95 ? 7.536 -8.770 -12.632 1.00 80.50 95 GLY A N 1
ATOM 737 C CA . GLY A 1 95 ? 8.616 -9.599 -13.153 1.00 80.50 95 GLY A CA 1
ATOM 738 C C . GLY A 1 95 ? 9.774 -8.775 -13.716 1.00 80.50 95 GLY A C 1
ATOM 739 O O . GLY A 1 95 ? 9.848 -7.557 -13.565 1.00 80.50 95 GLY A O 1
ATOM 740 N N . SER A 1 96 ? 10.676 -9.455 -14.421 1.00 75.81 96 SER A N 1
ATOM 741 C CA . SER A 1 96 ? 11.712 -8.787 -15.211 1.00 75.81 96 SER A CA 1
ATOM 742 C C . SER A 1 96 ? 11.177 -8.390 -16.590 1.00 75.81 96 SER A C 1
ATOM 744 O O . SER A 1 96 ? 10.330 -9.085 -17.157 1.00 75.81 96 SER A O 1
ATOM 746 N N . ALA A 1 97 ? 11.711 -7.307 -17.156 1.00 76.81 97 ALA A N 1
ATOM 747 C CA . ALA A 1 97 ? 11.523 -6.994 -18.567 1.00 76.81 97 ALA A CA 1
ATOM 748 C C . ALA A 1 97 ? 12.268 -8.038 -19.414 1.00 76.81 97 ALA A C 1
ATOM 750 O O . ALA A 1 97 ? 13.470 -8.250 -19.234 1.00 76.81 97 ALA A O 1
ATOM 751 N N . VAL A 1 98 ? 11.560 -8.707 -20.326 1.00 75.50 98 VAL A N 1
ATOM 752 C CA . VAL A 1 98 ? 12.145 -9.699 -21.237 1.00 75.50 98 VAL A CA 1
ATOM 753 C C . VAL A 1 98 ? 11.959 -9.196 -22.660 1.00 75.50 98 VAL A C 1
ATOM 755 O O . VAL A 1 98 ? 10.848 -9.204 -23.188 1.00 75.50 98 VAL A O 1
ATOM 758 N N . ARG A 1 99 ? 13.065 -8.789 -23.297 1.00 76.31 99 ARG A N 1
ATOM 759 C CA . ARG A 1 99 ? 13.066 -8.130 -24.615 1.00 76.31 99 ARG A CA 1
ATOM 760 C C . ARG A 1 99 ? 12.214 -6.850 -24.576 1.00 76.31 99 ARG A C 1
ATOM 762 O O . ARG A 1 99 ? 12.496 -5.980 -23.765 1.00 76.31 99 ARG A O 1
ATOM 769 N N . THR A 1 100 ? 11.180 -6.770 -25.410 1.00 78.62 100 THR A N 1
ATOM 770 C CA . THR A 1 100 ? 10.256 -5.638 -25.572 1.00 78.62 100 THR A CA 1
ATOM 771 C C . THR A 1 100 ? 8.911 -5.895 -24.887 1.00 78.62 100 THR A C 1
ATOM 773 O O . THR A 1 100 ? 7.863 -5.534 -25.411 1.00 78.62 100 THR A O 1
ATOM 776 N N . ARG A 1 101 ? 8.898 -6.684 -23.804 1.00 79.56 101 ARG A N 1
ATOM 777 C CA . ARG A 1 101 ? 7.672 -7.005 -23.066 1.00 79.56 101 ARG A CA 1
ATOM 778 C C . ARG A 1 101 ? 7.931 -7.038 -21.572 1.00 79.56 101 ARG A C 1
ATOM 780 O O . ARG A 1 101 ? 8.908 -7.630 -21.103 1.00 79.56 101 ARG A O 1
ATOM 787 N N . PHE A 1 102 ? 6.994 -6.468 -20.826 1.00 83.56 102 PHE A N 1
ATOM 788 C CA . PHE A 1 102 ? 6.966 -6.531 -19.375 1.00 83.56 102 PHE A CA 1
ATOM 789 C C . PHE A 1 102 ? 5.764 -7.339 -18.898 1.00 83.56 102 PHE A C 1
ATOM 791 O O . PHE A 1 102 ? 4.635 -7.126 -19.337 1.00 83.56 102 PHE A O 1
ATOM 798 N N . PHE A 1 103 ? 6.013 -8.280 -17.990 1.00 82.75 103 PHE A N 1
ATOM 799 C CA . PHE A 1 103 ? 4.978 -9.157 -17.459 1.00 82.75 103 PHE A CA 1
ATOM 800 C C . PHE A 1 103 ? 4.643 -8.764 -16.024 1.00 82.75 103 PHE A C 1
ATOM 802 O O . PHE A 1 103 ? 5.487 -8.831 -15.127 1.00 82.75 103 PHE A O 1
ATOM 809 N N . VAL A 1 104 ? 3.378 -8.408 -15.807 1.00 85.50 104 VAL A N 1
ATOM 810 C CA . VAL A 1 104 ? 2.799 -8.244 -14.474 1.00 85.50 104 VAL A CA 1
ATOM 811 C C . VAL A 1 104 ? 1.963 -9.477 -14.181 1.00 85.50 104 VAL A C 1
ATOM 813 O O . VAL A 1 104 ? 0.988 -9.759 -14.879 1.00 85.50 104 VAL A O 1
ATOM 816 N N . LYS A 1 105 ? 2.347 -10.234 -13.153 1.00 87.69 105 LYS A N 1
ATOM 817 C CA . LYS A 1 105 ? 1.583 -11.398 -12.712 1.00 87.69 105 LYS A CA 1
ATOM 818 C C . LYS A 1 105 ? 0.580 -10.962 -11.658 1.00 87.69 105 LYS A C 1
ATOM 820 O O . LYS A 1 105 ? 0.967 -10.457 -10.606 1.00 87.69 105 LYS A O 1
ATOM 825 N N . LEU A 1 106 ? -0.698 -11.212 -11.914 1.00 87.62 106 LEU A N 1
ATOM 826 C CA . LEU A 1 106 ? -1.742 -10.973 -10.932 1.00 87.62 106 LEU A CA 1
ATOM 827 C C . LEU A 1 106 ? -1.831 -12.157 -9.957 1.00 87.62 106 LEU A C 1
ATOM 829 O O . LEU A 1 106 ? -2.023 -13.299 -10.365 1.00 87.62 106 LEU A O 1
ATOM 833 N N . LEU A 1 107 ? -1.640 -11.880 -8.669 1.00 88.19 107 LEU A N 1
ATOM 834 C CA . LEU A 1 107 ? -1.721 -12.841 -7.565 1.00 88.19 107 LEU A CA 1
ATOM 835 C C . LEU A 1 107 ? -3.122 -12.886 -6.946 1.00 88.19 107 LEU A C 1
ATOM 837 O O . LEU A 1 107 ? -3.536 -13.928 -6.445 1.00 88.19 107 LEU A O 1
ATOM 841 N N . LYS A 1 108 ? -3.842 -11.760 -6.959 1.00 88.00 108 LYS A N 1
ATOM 842 C CA . LYS A 1 108 ? -5.208 -11.633 -6.433 1.00 88.00 108 LYS A CA 1
ATOM 843 C C . LYS A 1 108 ? -6.074 -10.882 -7.430 1.00 88.00 108 LYS A C 1
ATOM 845 O O . LYS A 1 108 ? -5.608 -9.929 -8.040 1.00 88.00 108 LYS A O 1
ATOM 850 N N . ASN A 1 109 ? -7.338 -11.272 -7.560 1.00 85.56 109 ASN A N 1
ATOM 851 C CA . ASN A 1 109 ? -8.269 -10.560 -8.428 1.00 85.56 109 ASN A CA 1
ATOM 852 C C . ASN A 1 109 ? -8.493 -9.137 -7.908 1.00 85.56 109 ASN A C 1
ATOM 854 O O . ASN A 1 109 ? -8.895 -8.951 -6.760 1.00 85.56 109 ASN A O 1
ATOM 858 N N . ILE A 1 110 ? -8.247 -8.152 -8.769 1.00 86.19 110 ILE A N 1
ATOM 859 C CA . ILE A 1 110 ? -8.478 -6.733 -8.499 1.00 86.19 110 ILE A CA 1
ATOM 860 C C . ILE A 1 110 ? -9.207 -6.108 -9.686 1.00 86.19 110 ILE A C 1
ATOM 862 O O . ILE A 1 110 ? -9.007 -6.502 -10.838 1.00 86.19 110 ILE A O 1
ATOM 866 N N . THR A 1 111 ? -10.042 -5.118 -9.404 1.00 86.00 111 THR A N 1
ATOM 867 C CA . THR A 1 111 ? -10.755 -4.364 -10.433 1.00 86.00 111 THR A CA 1
ATOM 868 C C . THR A 1 111 ? -9.879 -3.201 -10.879 1.00 86.00 111 THR A C 1
ATOM 870 O O . THR A 1 111 ? -9.776 -2.205 -10.173 1.00 86.00 111 THR A O 1
ATOM 873 N N . LEU A 1 112 ? -9.234 -3.335 -12.040 1.00 83.75 112 LEU A N 1
ATOM 874 C CA . LEU A 1 112 ? -8.489 -2.245 -12.678 1.00 83.75 112 LEU A CA 1
ATOM 875 C C . LEU A 1 112 ? -9.304 -1.658 -13.821 1.00 83.75 112 LEU A C 1
ATOM 877 O O . LEU A 1 112 ? -9.696 -2.395 -14.735 1.00 83.75 112 LEU A O 1
ATOM 881 N N . THR A 1 113 ? -9.496 -0.342 -13.794 1.00 88.25 113 THR A N 1
ATOM 882 C CA . THR A 1 113 ? -10.056 0.392 -14.931 1.00 88.25 113 THR A CA 1
ATOM 883 C C . THR A 1 113 ? -9.030 0.497 -16.060 1.00 88.25 113 THR A C 1
ATOM 885 O O . THR A 1 113 ? -7.841 0.224 -15.881 1.00 88.25 113 THR A O 1
ATOM 888 N N . GLU A 1 114 ? -9.472 0.899 -17.250 1.00 87.88 114 GLU A N 1
ATOM 889 C CA . GLU A 1 114 ? -8.562 1.165 -18.369 1.00 87.88 114 GLU A CA 1
ATOM 890 C C . GLU A 1 114 ? -7.555 2.277 -18.030 1.00 87.88 114 GLU A C 1
ATOM 892 O O . GLU A 1 114 ? -6.363 2.118 -18.276 1.00 87.88 114 GLU A O 1
ATOM 897 N N . CYS A 1 115 ? -8.008 3.333 -17.346 1.00 87.44 115 CYS A N 1
ATOM 898 C CA . CYS A 1 115 ? -7.157 4.423 -16.863 1.00 87.44 115 CYS A CA 1
ATOM 899 C C . CYS A 1 115 ? -6.053 3.920 -15.916 1.00 87.44 115 CYS A C 1
ATOM 901 O O . CYS A 1 115 ? -4.893 4.316 -16.042 1.00 87.44 115 CYS A O 1
ATOM 903 N N . ASP A 1 116 ? -6.382 2.996 -15.008 1.00 87.19 116 ASP A N 1
ATOM 904 C CA . ASP A 1 116 ? -5.398 2.414 -14.088 1.00 87.19 116 ASP A CA 1
ATOM 905 C C . ASP A 1 116 ? -4.349 1.587 -14.837 1.00 87.19 116 ASP A C 1
ATOM 907 O O . ASP A 1 116 ? -3.158 1.663 -14.535 1.00 87.19 116 ASP A O 1
ATOM 911 N N . ARG A 1 117 ? -4.770 0.834 -15.860 1.00 87.38 117 ARG A N 1
ATOM 912 C CA . ARG A 1 117 ? -3.849 0.066 -16.711 1.00 87.38 117 ARG A CA 1
ATOM 913 C C . ARG A 1 117 ? -2.902 0.985 -17.476 1.00 87.38 117 ARG A C 1
ATOM 915 O O . ARG A 1 117 ? -1.706 0.705 -17.507 1.00 87.38 117 ARG A O 1
ATOM 922 N N . SER A 1 118 ? -3.402 2.093 -18.025 1.00 88.81 118 SER A N 1
ATOM 923 C CA . SER A 1 118 ? -2.571 3.097 -18.700 1.00 88.81 118 SER A CA 1
ATOM 924 C C . SER A 1 118 ? -1.557 3.738 -17.750 1.00 88.81 118 SER A C 1
ATOM 926 O O . SER A 1 118 ? -0.395 3.893 -18.114 1.00 88.81 118 SER A O 1
ATOM 928 N N . LYS A 1 119 ? -1.950 4.045 -16.508 1.00 90.12 119 LYS A N 1
ATOM 929 C CA . LYS A 1 119 ? -1.031 4.573 -15.484 1.00 90.12 119 LYS A CA 1
ATOM 930 C C . LYS A 1 119 ? 0.057 3.570 -15.094 1.00 90.12 119 LYS A C 1
ATOM 932 O O . LYS A 1 119 ? 1.212 3.960 -14.942 1.00 90.12 119 LYS A O 1
ATOM 937 N N . ILE A 1 120 ? -0.283 2.285 -14.952 1.00 88.00 120 ILE A N 1
ATOM 938 C CA . ILE A 1 120 ? 0.711 1.228 -14.691 1.00 88.00 120 ILE A CA 1
ATOM 939 C C . ILE A 1 120 ? 1.671 1.102 -15.876 1.00 88.00 120 ILE A C 1
ATOM 941 O O . ILE A 1 120 ? 2.877 1.010 -15.666 1.00 88.00 120 ILE A O 1
ATOM 945 N N . LEU A 1 121 ? 1.157 1.127 -17.108 1.00 88.38 121 LEU A N 1
ATOM 946 C CA . LEU A 1 121 ? 1.987 1.064 -18.310 1.00 88.38 121 LEU A CA 1
ATOM 947 C C . LEU A 1 121 ? 2.970 2.240 -18.372 1.00 88.38 121 LEU A C 1
ATOM 949 O O . LEU A 1 121 ? 4.163 2.014 -18.558 1.00 88.38 121 LEU A O 1
ATOM 953 N N . GLN A 1 122 ? 2.498 3.462 -18.118 1.00 89.56 122 GLN A N 1
ATOM 954 C CA . GLN A 1 122 ? 3.359 4.643 -18.045 1.00 89.56 122 GLN A CA 1
ATOM 955 C C . GLN A 1 122 ? 4.439 4.484 -16.967 1.00 89.56 122 GLN A C 1
ATOM 957 O O . GLN A 1 122 ? 5.607 4.764 -17.214 1.00 89.56 122 GLN A O 1
ATOM 962 N N . ALA A 1 123 ? 4.081 3.972 -15.785 1.00 89.12 123 ALA A N 1
ATOM 963 C CA . ALA A 1 123 ? 5.045 3.733 -14.714 1.00 89.12 123 ALA A CA 1
ATOM 964 C C . ALA A 1 123 ? 6.121 2.700 -15.102 1.00 89.12 123 ALA A C 1
ATOM 966 O O . ALA A 1 123 ? 7.281 2.851 -14.722 1.00 89.12 123 ALA A O 1
ATOM 967 N N . VAL A 1 124 ? 5.762 1.667 -15.872 1.00 88.19 124 VAL A N 1
ATOM 968 C CA . VAL A 1 124 ? 6.718 0.683 -16.407 1.00 88.19 124 VAL A CA 1
ATOM 969 C C . VAL A 1 124 ? 7.641 1.328 -17.440 1.00 88.19 124 VAL A C 1
ATOM 971 O O . VAL A 1 124 ? 8.856 1.140 -17.361 1.00 88.19 124 VAL A O 1
ATOM 974 N N . GLN A 1 125 ? 7.091 2.112 -18.366 1.00 87.50 125 GLN A N 1
ATOM 975 C CA . GLN A 1 125 ? 7.857 2.798 -19.410 1.00 87.50 125 GLN A CA 1
ATOM 976 C C . GLN A 1 125 ? 8.829 3.830 -18.830 1.00 87.50 125 GLN A C 1
ATOM 978 O O . GLN A 1 125 ? 9.978 3.896 -19.261 1.00 87.50 125 GLN A O 1
ATOM 983 N N . ASP A 1 126 ? 8.423 4.562 -17.793 1.00 87.94 126 ASP A N 1
ATOM 984 C CA . ASP A 1 126 ? 9.282 5.526 -17.100 1.00 87.94 126 ASP A CA 1
ATOM 985 C C . ASP A 1 126 ? 10.515 4.869 -16.451 1.00 87.94 126 ASP A C 1
ATOM 987 O O . ASP A 1 126 ? 11.562 5.501 -16.326 1.00 87.94 126 ASP A O 1
ATOM 991 N N . VAL A 1 127 ? 10.398 3.612 -16.010 1.00 86.88 127 VAL A N 1
ATOM 992 C CA . VAL A 1 127 ? 11.452 2.910 -15.256 1.00 86.88 127 VAL A CA 1
ATOM 993 C C . VAL A 1 127 ? 12.313 2.018 -16.147 1.00 86.88 127 VAL A C 1
ATOM 995 O O . VAL A 1 127 ? 13.528 1.912 -15.956 1.00 86.88 127 VAL A O 1
ATOM 998 N N . TYR A 1 128 ? 11.699 1.336 -17.110 1.00 84.06 128 TYR A N 1
ATOM 999 C CA . TYR A 1 128 ? 12.391 0.370 -17.955 1.00 84.06 128 TYR A CA 1
ATOM 1000 C C . TYR A 1 128 ? 12.655 0.872 -19.384 1.00 84.06 128 TYR A C 1
ATOM 1002 O O . TYR A 1 128 ? 13.501 0.281 -20.055 1.00 84.06 128 TYR A O 1
ATOM 1010 N N . GLY A 1 129 ? 12.026 1.974 -19.808 1.00 81.81 129 GLY A N 1
ATOM 1011 C CA . GLY A 1 129 ? 12.176 2.597 -21.125 1.00 81.81 129 GLY A CA 1
ATOM 1012 C C . GLY A 1 129 ? 10.953 2.409 -22.032 1.00 81.81 129 GLY A C 1
ATOM 1013 O O . GLY A 1 129 ? 10.158 1.491 -21.846 1.00 81.81 129 GLY A O 1
ATOM 1014 N N . TYR A 1 130 ? 10.830 3.272 -23.046 1.00 74.44 130 TYR A N 1
ATOM 1015 C CA . TYR A 1 130 ? 9.730 3.268 -24.028 1.00 74.44 130 TYR A CA 1
ATOM 1016 C C . TYR A 1 130 ? 9.776 2.102 -25.034 1.00 74.44 130 TYR A C 1
ATOM 1018 O O . TYR A 1 130 ? 8.846 1.934 -25.815 1.00 74.44 130 TYR A O 1
ATOM 1026 N N . GLU A 1 131 ? 10.843 1.298 -25.032 1.00 63.97 131 GLU A N 1
ATOM 1027 C CA . GLU A 1 131 ? 11.022 0.148 -25.938 1.00 63.97 131 GLU A CA 1
ATOM 1028 C C . GLU A 1 131 ? 10.320 -1.138 -25.445 1.00 63.97 131 GLU A C 1
ATOM 1030 O O . GLU A 1 131 ? 10.550 -2.227 -25.982 1.00 63.97 131 GLU A O 1
ATOM 1035 N N . ILE A 1 132 ? 9.484 -1.019 -24.406 1.00 61.62 132 ILE A N 1
ATOM 1036 C CA . ILE A 1 132 ? 8.780 -2.106 -23.707 1.00 61.62 132 ILE A CA 1
ATOM 1037 C C . ILE A 1 132 ? 7.274 -2.045 -23.931 1.00 61.62 132 ILE A C 1
ATOM 1039 O O . ILE A 1 132 ? 6.709 -0.927 -23.938 1.00 61.62 132 ILE A O 1
#

Radius of gyration: 29.15 Å; chains: 1; bounding box: 48×31×84 Å

Secondary structure (DSSP, 8-state):
-HHHHHHHTTT---SSHHHHHHHHHHHHHHHHHHHHHHTSTT---THHHHHHHHHHHHHHHH-----HHHHHHHHHHHHS-HHHHHHHHHHEEEEEEETTEEEEEESS-----HHHHHHHHHHHHHHH-TT-

Sequence (132 aa):
MLLKLADQYSNYHFGCKASVLNYMAKALANELRNTDQANSGNCRFDNVEKSNKEKYLAQIETSANLSKESQLKHKIAGSFEAAMAYQILTSCSFGSAVRTRFFVKLLKNITLTECDRSKILQAVQDVYGYEI

pLDDT: mean 76.4, std 12.43, range [49.5, 90.12]